Protein AF-A0A2S6R2H0-F1 (afdb_monomer)

Mean predicted aligned error: 2.82 Å

pLDDT: mean 95.33, std 5.14, range [59.16, 98.75]

Sequence (107 aa):
GHCIECHTPMEQGRFDFENKAYAGGLHLPLGPEMILITANITQDKATGIGAWTDAEIVTALTKGVRPDGGKLHPIMPYGFYANMNMADIEALVAFLRTVKPVANVVK

Solvent-accessible surface area (backbone atoms only — not comparable to full-atom values): 5985 Å² total; per-residue (Å²): 128,75,58,51,73,53,14,15,20,61,55,98,90,37,72,34,66,87,84,34,51,27,22,10,46,20,78,42,75,78,51,100,89,41,70,47,66,29,63,25,56,9,41,15,63,88,42,26,46,43,68,56,52,70,70,44,51,51,36,30,45,38,68,25,32,45,90,88,68,48,70,57,64,80,87,56,59,15,75,59,50,52,72,51,58,68,69,62,53,51,50,52,51,55,51,42,71,67,36,65,60,39,89,33,85,63,128

Structure (mmCIF, N/CA/C/O backbone):
data_AF-A0A2S6R2H0-F1
#
_entry.id   AF-A0A2S6R2H0-F1
#
loop_
_atom_site.group_PDB
_atom_site.id
_atom_site.type_symbol
_atom_site.label_atom_id
_atom_site.label_alt_id
_atom_site.label_comp_id
_atom_site.label_asym_id
_atom_site.label_entity_id
_atom_site.label_seq_id
_atom_site.pdbx_PDB_ins_code
_atom_site.Cartn_x
_atom_site.Cartn_y
_atom_site.Cartn_z
_atom_site.occupancy
_atom_site.B_iso_or_equiv
_atom_site.auth_seq_id
_atom_site.auth_comp_id
_atom_site.auth_asym_id
_atom_site.auth_atom_id
_atom_site.pdbx_PDB_model_num
ATOM 1 N N . GLY A 1 1 ? -12.063 3.656 -6.892 1.00 59.16 1 GLY A N 1
ATOM 2 C CA . GLY A 1 1 ? -10.958 4.597 -6.616 1.00 59.16 1 GLY A CA 1
ATOM 3 C C . GLY A 1 1 ? -9.716 4.174 -7.379 1.00 59.16 1 GLY A C 1
ATOM 4 O O . GLY A 1 1 ? -9.569 2.987 -7.645 1.00 59.16 1 GLY A O 1
ATOM 5 N N . HIS A 1 2 ? -8.841 5.122 -7.723 1.00 83.69 2 HIS A N 1
ATOM 6 C CA . HIS A 1 2 ? -7.664 4.974 -8.604 1.00 83.69 2 HIS A CA 1
ATOM 7 C C . HIS A 1 2 ? -6.506 4.117 -8.035 1.00 83.69 2 HIS A C 1
ATOM 9 O O . HIS A 1 2 ? -5.367 4.221 -8.477 1.00 83.69 2 HIS A O 1
ATOM 15 N N . CYS A 1 3 ? -6.771 3.229 -7.066 1.00 93.38 3 CYS A N 1
ATOM 16 C CA . CYS A 1 3 ? -5.757 2.360 -6.458 1.00 93.38 3 CYS A CA 1
ATOM 17 C C . CYS A 1 3 ? -5.055 1.483 -7.506 1.00 93.38 3 CYS A C 1
ATOM 19 O O . CYS A 1 3 ? -3.858 1.238 -7.398 1.00 93.38 3 CYS A O 1
ATOM 21 N N . ILE A 1 4 ? -5.795 1.041 -8.528 1.00 95.25 4 ILE A N 1
ATOM 22 C CA . ILE A 1 4 ? -5.288 0.157 -9.583 1.00 95.25 4 ILE A CA 1
ATOM 23 C C . ILE A 1 4 ? -4.191 0.811 -10.425 1.00 95.25 4 ILE A C 1
ATOM 25 O O . ILE A 1 4 ? -3.296 0.116 -10.884 1.00 95.25 4 ILE A O 1
ATOM 29 N N . GLU A 1 5 ? -4.225 2.130 -10.602 1.00 92.25 5 GLU A N 1
ATOM 30 C CA . GLU A 1 5 ? -3.280 2.847 -11.464 1.00 92.25 5 GLU A CA 1
ATOM 31 C C . GLU A 1 5 ? -1.894 2.926 -10.827 1.00 92.25 5 GLU A C 1
ATOM 33 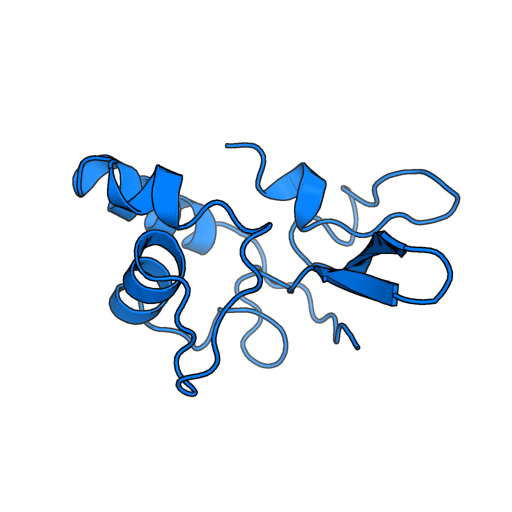O O . GLU A 1 5 ? -0.893 2.800 -11.517 1.00 92.25 5 GLU A O 1
ATOM 38 N N . CYS A 1 6 ? -1.822 3.078 -9.503 1.00 94.88 6 CYS A N 1
ATOM 39 C CA . CYS A 1 6 ? -0.545 3.074 -8.793 1.00 94.88 6 CYS A CA 1
ATOM 40 C C . CYS A 1 6 ? -0.106 1.659 -8.411 1.00 94.88 6 CYS A C 1
ATOM 42 O O . CYS A 1 6 ? 1.080 1.347 -8.436 1.00 94.88 6 CYS A O 1
ATOM 44 N N . HIS A 1 7 ? -1.041 0.788 -8.036 1.00 97.19 7 HIS A N 1
ATOM 45 C CA . HIS A 1 7 ? -0.728 -0.543 -7.522 1.00 97.19 7 HIS A CA 1
ATOM 46 C C . HIS A 1 7 ? -0.768 -1.633 -8.595 1.00 97.19 7 HIS A C 1
ATOM 48 O O . HIS A 1 7 ? -0.938 -2.791 -8.260 1.00 97.19 7 HIS A O 1
ATOM 54 N N . THR A 1 8 ? -0.595 -1.311 -9.872 1.00 97.19 8 THR A N 1
ATOM 55 C CA . THR A 1 8 ? -0.431 -2.314 -10.936 1.00 97.19 8 THR A CA 1
ATOM 56 C C . THR A 1 8 ? 0.899 -2.050 -11.631 1.00 97.19 8 THR A C 1
ATOM 58 O O . THR A 1 8 ? 1.179 -0.892 -11.951 1.00 97.19 8 THR A O 1
ATOM 61 N N . PRO A 1 9 ? 1.741 -3.070 -11.859 1.00 96.00 9 PRO A N 1
ATOM 62 C CA . PRO A 1 9 ? 3.014 -2.860 -12.522 1.00 96.00 9 PRO A CA 1
ATOM 63 C C . PRO A 1 9 ? 2.797 -2.530 -13.998 1.00 96.00 9 PRO A C 1
ATOM 65 O O . PRO A 1 9 ? 1.761 -2.849 -14.592 1.00 96.00 9 PRO A O 1
ATOM 68 N N . MET A 1 10 ? 3.810 -1.908 -14.596 1.00 94.75 10 MET A N 1
ATOM 69 C CA . MET A 1 10 ? 3.878 -1.761 -16.042 1.00 94.75 10 MET A CA 1
ATOM 70 C C . MET A 1 10 ? 4.806 -2.811 -16.640 1.00 94.75 10 MET A C 1
ATOM 72 O O . MET A 1 10 ? 5.962 -2.931 -16.238 1.00 94.75 10 MET A O 1
ATOM 76 N N . GLU A 1 11 ? 4.322 -3.503 -17.662 1.00 89.50 11 GLU A N 1
ATOM 77 C CA . GLU A 1 11 ? 5.109 -4.386 -18.510 1.00 89.50 11 GLU A CA 1
ATOM 78 C C . GLU A 1 11 ? 5.095 -3.829 -19.935 1.00 89.50 11 GLU A C 1
ATOM 80 O O . GLU A 1 11 ? 4.050 -3.465 -20.471 1.00 89.50 11 GLU A O 1
ATOM 85 N N . GLN A 1 12 ? 6.277 -3.686 -20.543 1.00 88.81 12 GLN A N 1
ATOM 86 C CA . GLN A 1 12 ? 6.425 -3.150 -21.907 1.00 88.81 12 GLN A CA 1
ATOM 87 C C . GLN A 1 12 ? 5.730 -1.784 -22.119 1.00 88.81 12 GLN A C 1
ATOM 89 O O . GLN A 1 12 ? 5.192 -1.494 -23.186 1.00 88.81 12 GLN A O 1
ATOM 94 N N . GLY A 1 13 ? 5.734 -0.933 -21.085 1.00 90.12 13 GLY A N 1
ATOM 95 C CA . GLY A 1 13 ? 5.135 0.405 -21.123 1.00 90.12 13 GLY A CA 1
ATOM 96 C C . GLY A 1 13 ? 3.608 0.438 -20.983 1.00 90.12 13 GLY A C 1
ATOM 97 O O . GLY A 1 13 ? 3.008 1.483 -21.227 1.00 90.12 13 GLY A O 1
ATOM 98 N N . ARG A 1 14 ? 2.966 -0.675 -20.606 1.00 93.44 14 ARG A N 1
ATOM 99 C CA . ARG A 1 14 ? 1.516 -0.764 -20.371 1.00 93.44 14 ARG A CA 1
ATOM 100 C C . ARG A 1 14 ? 1.226 -1.381 -19.011 1.00 93.44 14 ARG A C 1
ATOM 102 O O . ARG A 1 14 ? 1.980 -2.228 -18.552 1.00 93.44 14 ARG A O 1
ATOM 109 N N . PHE A 1 15 ? 0.127 -0.981 -18.380 1.00 95.00 15 PHE A N 1
ATOM 110 C CA . PHE A 1 15 ? -0.325 -1.614 -17.142 1.00 95.00 15 PHE A CA 1
ATOM 111 C C . PHE A 1 15 ? -0.753 -3.064 -17.383 1.00 95.00 15 PHE A C 1
ATOM 113 O O . PHE A 1 15 ? -1.554 -3.334 -18.279 1.00 95.00 15 PHE A O 1
ATOM 120 N N . ASP A 1 16 ? -0.270 -3.975 -16.543 1.00 95.56 16 ASP A N 1
ATOM 121 C CA . ASP A 1 16 ? -0.671 -5.384 -16.554 1.00 95.56 16 ASP A CA 1
ATOM 122 C C . ASP A 1 16 ? -1.929 -5.603 -15.695 1.00 95.56 16 ASP A C 1
ATOM 124 O O . ASP A 1 16 ? -1.900 -6.197 -14.614 1.00 95.56 16 ASP A O 1
ATOM 128 N N . PHE A 1 17 ? -3.058 -5.065 -16.165 1.00 94.56 17 PHE A N 1
ATOM 129 C CA . PHE A 1 17 ? -4.351 -5.222 -15.489 1.00 94.56 17 PHE A CA 1
ATOM 130 C C . PHE A 1 17 ? -4.899 -6.653 -15.557 1.00 94.56 17 PHE A C 1
ATOM 132 O O . PHE A 1 17 ? -5.783 -7.003 -14.778 1.00 94.56 17 PHE A O 1
ATOM 139 N N . GLU A 1 18 ? -4.408 -7.476 -16.482 1.00 93.25 18 GLU A N 1
ATOM 140 C CA . GLU A 1 18 ? -4.906 -8.838 -16.673 1.00 93.25 18 GLU A CA 1
ATOM 141 C C . GLU A 1 18 ? -4.307 -9.803 -15.650 1.00 93.25 18 GLU A C 1
ATOM 143 O O . GLU A 1 18 ? -5.040 -10.598 -15.061 1.00 93.25 18 GLU A O 1
ATOM 148 N N . ASN A 1 19 ? -2.997 -9.709 -15.394 1.00 95.00 19 ASN A N 1
ATOM 149 C CA . ASN A 1 19 ? -2.294 -10.688 -14.564 1.00 95.00 19 ASN A CA 1
ATOM 150 C C . ASN A 1 19 ? -1.875 -10.131 -13.200 1.00 95.00 19 ASN A C 1
ATOM 152 O O . ASN A 1 19 ? -1.754 -10.894 -12.240 1.00 95.00 19 ASN A O 1
ATOM 156 N N . LYS A 1 20 ? -1.653 -8.814 -13.093 1.00 96.38 20 LYS A N 1
ATOM 157 C CA . LYS A 1 20 ? -1.060 -8.181 -11.903 1.00 96.38 20 LYS A CA 1
ATOM 158 C C . LYS A 1 2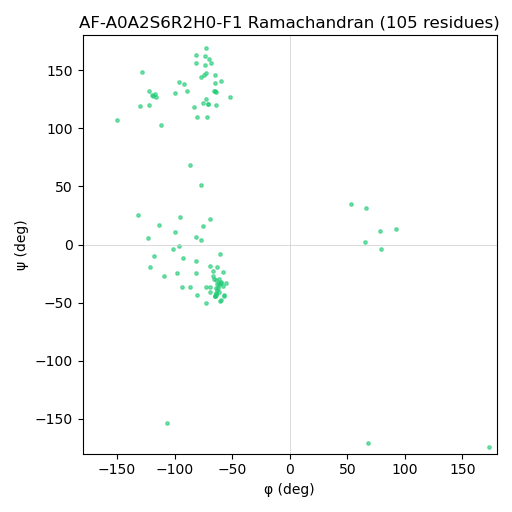0 ? -1.828 -6.956 -11.405 1.00 96.38 20 LYS A C 1
ATOM 160 O O . LYS A 1 20 ? -1.256 -6.107 -10.717 1.00 96.38 20 LYS A O 1
ATOM 165 N N . ALA A 1 21 ? -3.129 -6.872 -11.688 1.00 96.81 21 ALA A N 1
ATOM 166 C CA . ALA A 1 21 ? -3.981 -5.828 -11.124 1.00 96.81 21 ALA A CA 1
ATOM 167 C C . ALA A 1 21 ? -3.838 -5.769 -9.594 1.00 96.81 21 ALA A C 1
ATOM 169 O O . ALA A 1 21 ? -4.009 -6.779 -8.911 1.00 96.81 21 ALA A O 1
ATOM 170 N N . TYR A 1 22 ? -3.544 -4.576 -9.065 1.00 98.06 22 TYR A N 1
ATOM 171 C CA . TYR A 1 22 ? -3.344 -4.309 -7.630 1.00 98.06 22 TYR A CA 1
ATOM 172 C C . TYR A 1 22 ? -2.120 -4.995 -6.984 1.00 98.06 22 TYR A C 1
ATOM 174 O O . TYR A 1 22 ? -1.883 -4.829 -5.783 1.00 98.06 22 TYR A O 1
ATOM 182 N N . ALA A 1 23 ? -1.311 -5.724 -7.758 1.00 97.94 23 ALA A N 1
ATOM 183 C CA . ALA A 1 23 ? -0.176 -6.497 -7.262 1.00 97.94 23 ALA A CA 1
ATOM 184 C C . ALA A 1 23 ? 1.103 -5.672 -7.020 1.00 97.94 23 ALA A C 1
ATOM 186 O O . ALA A 1 23 ? 2.139 -6.240 -6.683 1.00 97.94 23 ALA A O 1
ATOM 187 N N . GLY A 1 24 ? 1.054 -4.347 -7.152 1.00 97.00 24 GLY A N 1
ATOM 188 C CA . GLY A 1 24 ? 2.194 -3.449 -6.965 1.00 97.00 24 GLY A CA 1
ATOM 189 C C . GLY A 1 24 ? 3.271 -3.596 -8.037 1.00 97.00 24 GLY A C 1
ATOM 190 O O . GLY A 1 24 ? 3.095 -4.288 -9.034 1.00 97.00 24 GLY A O 1
ATOM 191 N N . GLY A 1 25 ? 4.414 -2.952 -7.824 1.00 95.88 25 GLY A N 1
ATOM 192 C CA . GLY A 1 25 ? 5.565 -3.039 -8.725 1.00 95.88 25 GLY A CA 1
ATOM 193 C C . GLY A 1 25 ? 5.597 -1.951 -9.795 1.00 95.88 25 GLY A C 1
ATOM 194 O O . GLY A 1 25 ? 6.366 -2.052 -10.746 1.00 95.88 25 GLY A O 1
ATOM 195 N N . LEU A 1 26 ? 4.785 -0.899 -9.658 1.00 95.81 26 LEU A N 1
ATOM 196 C CA . LEU A 1 26 ? 4.946 0.289 -10.486 1.00 95.81 26 LEU A CA 1
ATOM 197 C C . LEU A 1 26 ? 6.188 1.053 -10.026 1.00 95.81 26 LEU A C 1
ATOM 199 O O . LEU A 1 26 ? 6.298 1.411 -8.853 1.00 95.81 26 LEU A O 1
ATOM 203 N N . HIS A 1 27 ? 7.101 1.322 -10.956 1.00 94.25 27 HIS A N 1
ATOM 204 C CA . HIS A 1 27 ? 8.264 2.170 -10.723 1.00 94.25 27 HIS A CA 1
ATOM 205 C C . HIS A 1 27 ? 7.877 3.640 -10.896 1.00 94.25 27 HIS A C 1
ATOM 207 O O . HIS A 1 27 ? 7.476 4.064 -11.978 1.00 94.25 27 HIS A O 1
ATOM 213 N N . LEU A 1 28 ? 8.021 4.419 -9.829 1.00 92.00 28 LEU A N 1
ATOM 214 C CA . LEU A 1 28 ? 7.760 5.852 -9.782 1.00 92.00 28 LEU A CA 1
ATOM 215 C C . LEU A 1 28 ? 9.095 6.589 -9.605 1.00 92.00 28 LEU A C 1
ATOM 217 O O . LEU A 1 28 ? 9.636 6.604 -8.495 1.00 92.00 28 LEU A O 1
ATOM 221 N N . PRO A 1 29 ? 9.654 7.189 -10.670 1.00 91.50 29 PRO A N 1
ATOM 222 C CA . PRO A 1 29 ? 10.853 8.008 -10.559 1.00 91.50 29 PRO A CA 1
ATOM 223 C C . PRO A 1 29 ? 10.556 9.241 -9.700 1.00 91.50 29 PRO A C 1
ATOM 225 O O . PRO A 1 29 ? 9.688 10.044 -10.038 1.00 91.50 29 PRO A O 1
ATOM 228 N N . LEU A 1 30 ? 11.276 9.394 -8.591 1.00 88.50 30 LEU A N 1
ATOM 229 C CA . LEU A 1 30 ? 11.206 10.575 -7.720 1.00 88.50 30 LEU A CA 1
ATOM 230 C C . LEU A 1 30 ? 12.390 11.529 -7.943 1.00 88.50 30 LEU A C 1
ATOM 232 O O . LEU A 1 30 ? 12.446 12.607 -7.357 1.00 88.50 30 LEU A O 1
ATOM 236 N N . GLY A 1 31 ? 13.335 11.137 -8.797 1.00 89.06 31 GLY A N 1
ATOM 237 C CA . GLY A 1 31 ? 14.506 11.911 -9.180 1.00 89.06 31 GLY A CA 1
ATOM 238 C C . GLY A 1 31 ? 15.463 11.077 -10.038 1.00 89.06 31 GLY A C 1
ATOM 239 O O . GLY A 1 31 ? 15.137 9.939 -10.378 1.00 89.06 31 GLY A O 1
ATOM 240 N N . PRO A 1 32 ? 16.651 11.611 -10.371 1.00 87.44 32 PRO A N 1
ATOM 241 C CA . PRO A 1 32 ? 17.615 10.937 -11.246 1.00 87.44 32 PRO A CA 1
ATOM 242 C C . PRO A 1 32 ? 18.097 9.572 -10.731 1.00 87.44 32 PRO A C 1
ATOM 244 O O . PRO A 1 32 ? 18.355 8.676 -11.527 1.00 87.44 32 PRO A O 1
ATOM 247 N N . GLU A 1 33 ? 18.192 9.408 -9.408 1.00 90.88 33 GLU A N 1
ATOM 248 C CA . GLU A 1 33 ? 18.748 8.207 -8.759 1.00 90.88 33 GLU A CA 1
ATOM 249 C C . GLU A 1 33 ? 17.768 7.543 -7.777 1.00 90.88 33 GLU A C 1
ATOM 251 O O . GLU A 1 33 ? 18.125 6.600 -7.076 1.00 90.88 33 GLU A O 1
ATOM 256 N N . MET A 1 34 ? 16.524 8.029 -7.702 1.00 89.69 34 MET A N 1
ATOM 257 C CA . MET A 1 34 ? 15.531 7.540 -6.746 1.00 89.69 34 MET A CA 1
ATOM 258 C C . MET A 1 34 ? 14.292 7.032 -7.470 1.00 89.69 34 MET A C 1
ATOM 260 O O . MET A 1 34 ? 13.598 7.787 -8.152 1.00 89.69 34 MET A O 1
ATOM 264 N N . ILE A 1 35 ? 13.989 5.755 -7.261 1.00 92.12 35 ILE A N 1
ATOM 265 C CA . ILE A 1 35 ? 12.769 5.109 -7.734 1.00 92.12 35 ILE A CA 1
ATOM 266 C C . ILE A 1 35 ? 12.024 4.597 -6.511 1.00 92.12 35 ILE A C 1
ATOM 268 O O . ILE A 1 35 ? 12.588 3.896 -5.675 1.00 92.12 35 ILE A O 1
ATOM 272 N N . LEU A 1 36 ? 10.748 4.949 -6.418 1.00 93.38 36 LEU A N 1
ATOM 273 C CA . LEU A 1 36 ? 9.830 4.332 -5.480 1.00 93.38 36 LEU A CA 1
ATOM 274 C C . LEU A 1 36 ? 9.062 3.220 -6.188 1.00 93.38 36 LEU A C 1
ATOM 276 O O . LEU A 1 36 ? 8.637 3.387 -7.327 1.00 93.38 36 LEU A O 1
ATOM 280 N N . ILE A 1 37 ? 8.849 2.107 -5.496 1.00 95.31 37 ILE A N 1
ATOM 281 C CA . ILE A 1 37 ? 8.147 0.948 -6.042 1.00 95.31 37 ILE A CA 1
ATOM 282 C C . ILE A 1 37 ? 6.869 0.734 -5.239 1.00 95.31 37 ILE A C 1
ATOM 284 O O . ILE A 1 37 ? 6.890 0.712 -4.006 1.00 95.31 37 ILE A O 1
ATOM 288 N N . THR A 1 38 ? 5.731 0.649 -5.928 1.00 96.06 38 THR A N 1
ATOM 289 C CA . THR A 1 38 ? 4.425 0.559 -5.262 1.00 96.06 38 THR A CA 1
ATOM 290 C C . THR A 1 38 ? 4.181 -0.824 -4.663 1.00 96.06 38 THR A C 1
ATOM 292 O O . THR A 1 38 ? 4.607 -1.844 -5.202 1.00 96.06 38 THR A O 1
ATOM 295 N N . ALA A 1 39 ? 3.487 -0.863 -3.524 1.00 96.75 39 ALA A N 1
ATOM 296 C CA . ALA A 1 39 ? 3.234 -2.092 -2.774 1.00 96.75 39 ALA A CA 1
ATOM 297 C C . ALA A 1 39 ? 2.186 -2.995 -3.443 1.00 96.75 39 ALA A C 1
ATOM 299 O O . ALA A 1 39 ? 1.285 -2.507 -4.124 1.00 96.75 39 ALA A O 1
ATOM 300 N N . ASN A 1 40 ? 2.246 -4.297 -3.181 1.00 98.25 40 ASN A N 1
ATOM 301 C CA . ASN A 1 40 ? 1.159 -5.220 -3.491 1.00 98.25 40 ASN A CA 1
ATOM 302 C C . ASN A 1 40 ? 0.026 -5.041 -2.465 1.00 98.25 40 ASN A C 1
ATOM 304 O O . ASN A 1 40 ? 0.252 -5.178 -1.264 1.00 98.25 40 ASN A O 1
ATOM 308 N N . ILE A 1 41 ? -1.183 -4.712 -2.928 1.00 98.19 41 ILE A N 1
ATOM 309 C CA . ILE A 1 41 ? -2.369 -4.505 -2.073 1.00 98.19 41 ILE A CA 1
ATOM 310 C C . ILE A 1 41 ? -3.451 -5.564 -2.308 1.00 98.19 41 ILE A C 1
ATOM 312 O O . ILE A 1 41 ? -4.604 -5.386 -1.915 1.00 98.19 41 ILE A O 1
ATOM 316 N N . THR A 1 42 ? -3.090 -6.676 -2.948 1.00 98.56 42 THR A N 1
ATOM 317 C CA . THR A 1 42 ? -3.978 -7.833 -3.090 1.00 98.56 42 THR A CA 1
ATOM 318 C C . THR A 1 42 ? -4.137 -8.588 -1.770 1.00 98.56 42 THR A C 1
ATOM 320 O O . THR A 1 42 ? -3.375 -8.394 -0.819 1.00 98.56 42 THR A O 1
ATOM 323 N N . GLN A 1 43 ? -5.097 -9.516 -1.721 1.00 98.44 43 GLN A N 1
ATOM 324 C CA . GLN A 1 43 ? -5.286 -10.417 -0.579 1.00 98.44 43 GLN A CA 1
ATOM 325 C C . GLN A 1 43 ? -4.239 -11.547 -0.497 1.00 98.44 43 GLN A C 1
ATOM 327 O O . GLN A 1 43 ? -4.442 -12.524 0.227 1.00 98.44 43 GLN A O 1
ATOM 332 N N . ASP A 1 44 ? -3.115 -11.450 -1.216 1.00 98.56 44 ASP A N 1
ATOM 333 C CA . ASP A 1 44 ? -2.007 -12.379 -1.013 1.00 98.56 44 ASP A CA 1
ATOM 334 C C . ASP A 1 44 ? -1.429 -12.210 0.401 1.00 98.56 44 ASP A C 1
ATOM 336 O O . ASP A 1 44 ? -1.183 -11.094 0.862 1.00 98.56 44 ASP A O 1
ATOM 340 N N . LYS A 1 45 ? -1.242 -13.321 1.121 1.00 97.88 45 LYS A N 1
ATOM 341 C CA . LYS A 1 45 ? -0.843 -13.298 2.540 1.00 97.88 45 LYS A CA 1
ATOM 342 C C . LYS A 1 45 ? 0.656 -13.103 2.748 1.00 97.88 45 LYS A C 1
ATOM 344 O O . LYS A 1 45 ? 1.053 -12.682 3.829 1.00 97.88 45 LYS A O 1
ATOM 349 N N . ALA A 1 46 ? 1.471 -13.466 1.760 1.00 97.12 46 ALA A N 1
ATOM 350 C CA . ALA A 1 46 ? 2.926 -13.438 1.880 1.00 97.12 46 ALA A CA 1
ATOM 351 C C . ALA A 1 46 ? 3.520 -12.126 1.357 1.00 97.12 46 ALA A C 1
ATOM 353 O O . ALA A 1 46 ? 4.501 -11.628 1.899 1.00 97.12 46 ALA A O 1
ATOM 354 N N . THR A 1 47 ? 2.931 -11.588 0.294 1.00 97.38 47 THR A N 1
ATOM 355 C CA . THR A 1 47 ? 3.465 -10.454 -0.463 1.00 97.38 47 THR A CA 1
ATOM 356 C C . THR A 1 47 ? 2.518 -9.260 -0.507 1.00 97.38 47 THR A C 1
ATOM 358 O O . THR A 1 47 ? 2.987 -8.155 -0.759 1.00 97.38 47 THR A O 1
ATOM 361 N N . GLY A 1 48 ? 1.224 -9.463 -0.237 1.00 97.81 48 GLY A N 1
ATOM 362 C CA . GLY A 1 48 ? 0.197 -8.422 -0.194 1.00 97.81 48 GLY A CA 1
ATOM 363 C C . GLY A 1 48 ? -0.274 -8.076 1.223 1.00 97.81 48 GLY A C 1
ATOM 364 O O . GLY A 1 48 ? 0.436 -8.262 2.212 1.00 97.81 48 GLY A O 1
ATOM 365 N N . ILE A 1 49 ? -1.512 -7.586 1.322 1.00 98.31 49 ILE A N 1
ATOM 366 C CA . ILE A 1 49 ? -2.152 -7.178 2.587 1.00 98.31 49 ILE A CA 1
ATOM 367 C C . ILE A 1 49 ? -3.101 -8.250 3.144 1.00 98.31 49 ILE A C 1
ATOM 369 O O . ILE A 1 49 ? -3.850 -7.992 4.085 1.00 98.31 49 ILE A O 1
ATOM 373 N N . GLY A 1 50 ? -3.091 -9.468 2.592 1.00 98.00 50 GLY A N 1
ATOM 374 C CA . GLY A 1 50 ? -4.023 -10.536 2.974 1.00 98.00 50 GLY A CA 1
ATOM 375 C C . GLY A 1 50 ? -3.899 -11.011 4.425 1.00 98.00 50 GLY A C 1
ATOM 376 O O . GLY A 1 50 ? -4.827 -11.621 4.952 1.00 98.00 50 GLY A O 1
ATOM 377 N N . ALA A 1 51 ? -2.764 -10.741 5.074 1.00 98.00 51 ALA A N 1
ATOM 378 C CA . ALA A 1 51 ? -2.540 -11.029 6.491 1.00 98.00 51 ALA A CA 1
ATOM 379 C C . ALA A 1 51 ? -2.884 -9.849 7.419 1.00 98.00 51 ALA A C 1
ATOM 381 O O . ALA A 1 51 ? -2.935 -10.037 8.631 1.00 98.00 51 ALA A O 1
ATOM 382 N N . TRP A 1 52 ? -3.103 -8.649 6.871 1.00 98.38 52 TRP A N 1
ATOM 383 C CA . TRP A 1 52 ? -3.422 -7.465 7.665 1.00 98.38 52 TRP A CA 1
ATOM 384 C C . TRP A 1 52 ? -4.882 -7.531 8.098 1.00 98.38 52 TRP A C 1
ATOM 386 O O . TRP A 1 52 ? -5.747 -7.982 7.345 1.00 98.38 52 TRP A O 1
ATOM 396 N N . THR A 1 53 ? -5.168 -7.056 9.300 1.00 98.69 53 THR A N 1
ATOM 397 C CA . THR A 1 53 ? -6.517 -6.818 9.814 1.00 98.69 53 THR A CA 1
ATOM 398 C C . THR A 1 53 ? -7.142 -5.584 9.161 1.00 98.69 53 THR A C 1
ATOM 400 O O . THR A 1 53 ? -6.452 -4.731 8.600 1.00 98.69 53 THR A O 1
ATOM 403 N N . ASP A 1 54 ? -8.465 -5.453 9.251 1.00 98.62 54 ASP A N 1
ATOM 404 C CA . ASP A 1 54 ? -9.157 -4.268 8.730 1.00 98.62 54 ASP A CA 1
ATOM 405 C C . ASP A 1 54 ? -8.680 -2.992 9.437 1.00 98.62 54 ASP A C 1
ATOM 407 O O . ASP A 1 54 ? -8.392 -1.998 8.778 1.00 98.62 54 ASP A O 1
ATOM 411 N N . ALA A 1 55 ? -8.485 -3.038 10.759 1.00 98.62 55 ALA A N 1
ATOM 412 C CA . ALA A 1 55 ? -7.973 -1.909 11.538 1.00 98.62 55 ALA A CA 1
ATOM 413 C C . ALA A 1 55 ? -6.555 -1.480 11.113 1.00 98.62 55 ALA A C 1
ATOM 415 O O . ALA A 1 55 ? -6.230 -0.288 11.113 1.00 98.62 55 ALA A O 1
ATOM 416 N N . GLU A 1 56 ? -5.710 -2.435 10.723 1.00 98.75 56 GLU A N 1
ATOM 417 C CA . GLU A 1 56 ? -4.382 -2.154 10.177 1.00 98.75 56 GLU A CA 1
ATOM 418 C C . GLU A 1 56 ? -4.459 -1.509 8.792 1.00 98.75 56 GLU A C 1
ATOM 420 O O . GLU A 1 56 ? -3.739 -0.546 8.534 1.00 98.75 56 GLU A O 1
ATOM 425 N N . ILE A 1 57 ? -5.369 -1.961 7.923 1.00 98.44 57 ILE A N 1
ATOM 426 C CA . ILE A 1 57 ? -5.597 -1.321 6.619 1.00 98.44 57 ILE A CA 1
ATOM 427 C C . ILE A 1 57 ? -6.145 0.101 6.812 1.00 98.44 57 ILE A C 1
ATOM 429 O O . ILE A 1 57 ? -5.639 1.032 6.188 1.00 98.44 57 ILE A O 1
ATOM 433 N N . VAL A 1 58 ? -7.105 0.308 7.720 1.00 98.50 58 VAL A N 1
ATOM 434 C CA . VAL A 1 58 ? -7.603 1.648 8.091 1.00 98.50 58 VAL A CA 1
ATOM 435 C C . VAL A 1 58 ? -6.457 2.534 8.579 1.00 98.50 58 VAL A C 1
ATOM 437 O O . VAL A 1 58 ? -6.344 3.691 8.171 1.00 98.50 58 VAL A O 1
ATOM 440 N N . THR A 1 59 ? -5.578 2.000 9.427 1.00 98.56 59 THR A N 1
ATOM 441 C CA . THR A 1 59 ? -4.415 2.729 9.950 1.00 98.56 59 THR A CA 1
ATOM 442 C C . THR A 1 59 ? -3.429 3.092 8.841 1.00 98.56 59 THR A C 1
ATOM 444 O O . THR A 1 59 ? -2.955 4.227 8.789 1.00 98.56 59 THR A O 1
ATOM 447 N N . ALA A 1 60 ? -3.167 2.184 7.905 1.00 98.19 60 ALA A N 1
ATOM 448 C CA . ALA A 1 60 ? -2.326 2.463 6.750 1.00 98.19 60 ALA A CA 1
ATOM 449 C C . ALA A 1 60 ? -2.943 3.534 5.840 1.00 98.19 60 ALA A C 1
ATOM 451 O O . ALA A 1 60 ? -2.243 4.461 5.430 1.00 9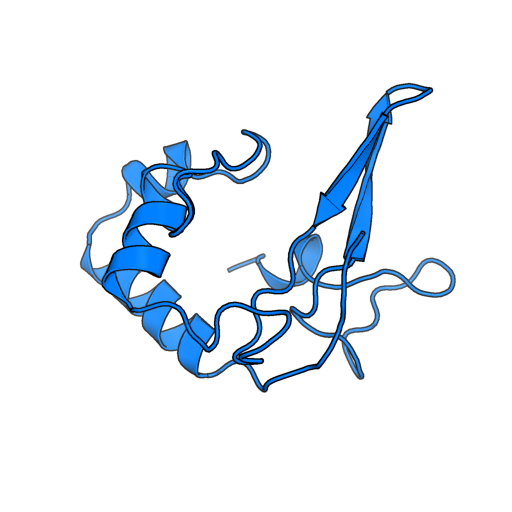8.19 60 ALA A O 1
ATOM 452 N N . LEU A 1 61 ? -4.253 3.456 5.584 1.00 97.31 61 LEU A N 1
ATOM 453 C CA . LEU A 1 61 ? -4.977 4.418 4.756 1.00 97.31 61 LEU A CA 1
ATOM 454 C C . LEU A 1 61 ? -5.007 5.814 5.380 1.00 97.31 61 LEU A C 1
ATOM 456 O O . LEU A 1 61 ? -4.765 6.784 4.681 1.00 97.31 61 LEU A O 1
ATOM 460 N N . THR A 1 62 ? -5.271 5.928 6.681 1.00 97.81 62 THR A N 1
ATOM 461 C CA . THR A 1 62 ? -5.538 7.226 7.334 1.00 97.81 62 THR A CA 1
ATOM 462 C C . THR A 1 62 ? -4.326 7.831 8.036 1.00 97.81 62 THR A C 1
ATOM 464 O O . THR A 1 62 ? -4.256 9.043 8.218 1.00 97.81 62 THR A O 1
ATOM 467 N N . LYS A 1 63 ? -3.352 7.014 8.445 1.00 98.06 63 LYS A N 1
ATOM 468 C CA . LYS A 1 63 ? -2.163 7.472 9.186 1.00 98.06 63 LYS A CA 1
ATOM 469 C C . LYS A 1 63 ? -0.860 7.220 8.440 1.00 98.06 63 LYS A C 1
ATOM 471 O O . LYS A 1 63 ? 0.180 7.703 8.878 1.00 98.06 63 LYS A O 1
ATOM 476 N N . GLY A 1 64 ? -0.896 6.463 7.342 1.00 97.88 64 GLY A N 1
ATOM 477 C CA . GLY A 1 64 ? 0.310 6.102 6.608 1.00 97.88 64 GLY A CA 1
ATOM 478 C C . GLY A 1 64 ? 1.238 5.191 7.411 1.00 97.88 64 GLY A C 1
ATOM 479 O O . GLY A 1 64 ? 2.452 5.291 7.259 1.00 97.88 64 GLY A O 1
ATOM 480 N N . VAL A 1 65 ? 0.702 4.338 8.291 1.00 98.31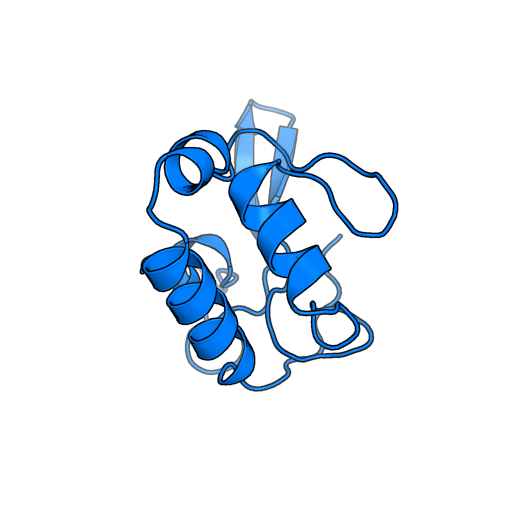 65 VAL A N 1
ATOM 481 C CA . VAL A 1 65 ? 1.494 3.432 9.141 1.00 98.31 65 VAL A CA 1
ATOM 482 C C . VAL A 1 65 ? 1.135 1.980 8.840 1.00 98.31 65 VAL A C 1
ATOM 484 O O . VAL A 1 65 ? -0.036 1.610 8.843 1.00 98.31 65 VAL A O 1
ATOM 487 N N . ARG A 1 66 ? 2.153 1.166 8.568 1.00 96.56 66 ARG A N 1
ATOM 488 C CA . ARG A 1 66 ? 2.054 -0.279 8.328 1.00 96.56 66 ARG A CA 1
ATOM 489 C C . ARG A 1 66 ? 1.974 -1.060 9.653 1.00 96.56 66 ARG A C 1
ATOM 491 O O . ARG A 1 66 ? 2.394 -0.525 10.681 1.00 96.56 66 ARG A O 1
ATOM 498 N N . PRO A 1 67 ? 1.539 -2.336 9.646 1.00 97.19 67 PRO A N 1
ATOM 499 C CA . PRO A 1 67 ? 1.526 -3.189 10.843 1.00 97.19 67 PRO A CA 1
ATOM 500 C C . PRO A 1 67 ? 2.880 -3.322 11.543 1.00 97.19 67 PRO A C 1
ATOM 502 O O . PRO A 1 67 ? 2.949 -3.411 12.763 1.00 97.19 67 PRO A O 1
A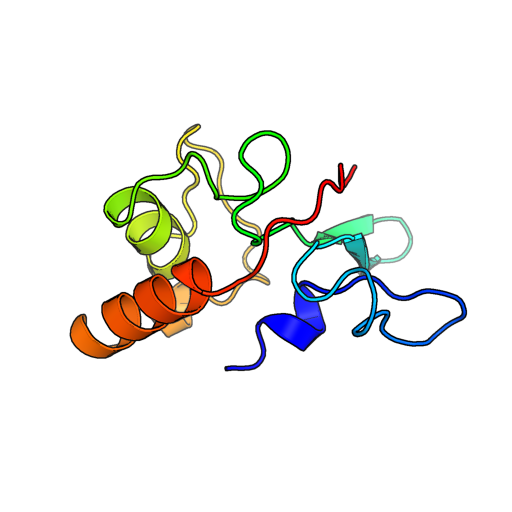TOM 505 N N . ASP A 1 68 ? 3.972 -3.289 10.774 1.00 95.56 68 ASP A N 1
ATOM 506 C CA . ASP A 1 68 ? 5.343 -3.347 11.293 1.00 95.56 68 ASP A CA 1
ATOM 507 C C . ASP A 1 68 ? 5.831 -2.014 11.897 1.00 95.56 68 ASP A C 1
ATOM 509 O O . ASP A 1 68 ? 6.993 -1.889 12.275 1.00 95.56 68 ASP A O 1
ATOM 513 N N . GLY A 1 69 ? 4.965 -0.995 11.961 1.00 96.19 69 GLY A N 1
ATOM 514 C CA . GLY A 1 69 ? 5.291 0.356 12.417 1.00 96.19 69 GLY A CA 1
ATOM 515 C C . GLY A 1 69 ? 5.999 1.220 11.368 1.00 96.19 69 GLY A C 1
ATOM 516 O O . GLY A 1 69 ? 6.237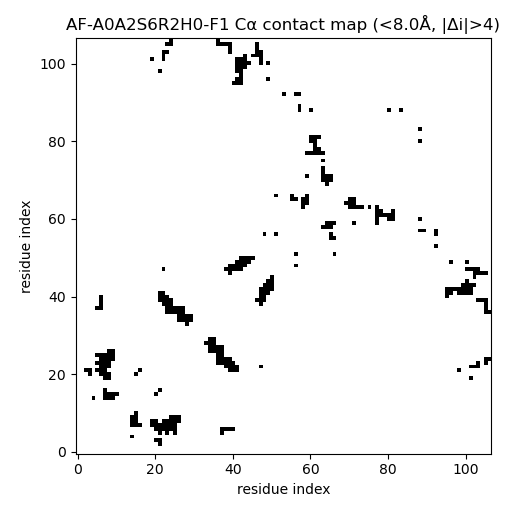 2.407 11.606 1.00 96.19 69 GLY A O 1
ATOM 517 N N . GLY A 1 70 ? 6.317 0.664 10.195 1.00 96.25 70 GLY A N 1
ATOM 518 C CA . GLY A 1 70 ? 6.915 1.400 9.089 1.00 96.25 70 GLY A CA 1
ATOM 519 C C . GLY A 1 70 ? 5.970 2.463 8.530 1.00 96.25 70 GLY A C 1
ATOM 520 O O . GLY A 1 70 ? 4.753 2.282 8.485 1.00 96.25 70 GLY A O 1
ATOM 521 N N . LYS A 1 71 ? 6.532 3.584 8.076 1.00 96.88 71 LYS A N 1
ATOM 522 C CA . LYS A 1 71 ? 5.760 4.678 7.474 1.00 96.88 71 LYS A CA 1
ATOM 523 C C . LYS A 1 71 ? 5.659 4.507 5.962 1.00 96.88 71 LYS A C 1
ATOM 525 O O . LYS A 1 71 ? 6.641 4.170 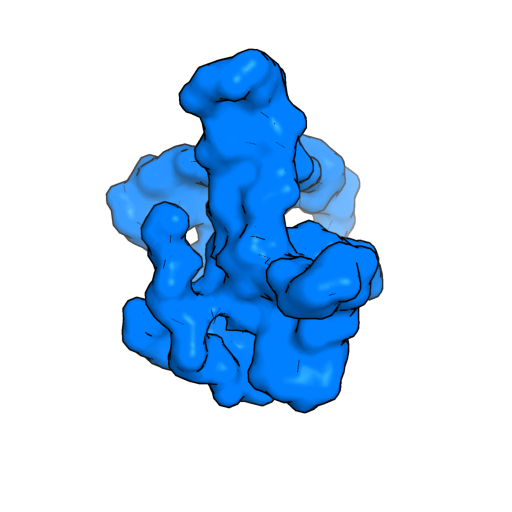5.304 1.00 96.88 71 LYS A O 1
ATOM 530 N N . LEU A 1 72 ? 4.478 4.770 5.414 1.00 96.38 72 LEU A N 1
ATOM 531 C CA . LEU A 1 72 ? 4.260 4.876 3.977 1.00 96.38 72 LEU A CA 1
ATOM 532 C C . LEU A 1 72 ? 4.870 6.177 3.451 1.00 96.38 72 LEU A C 1
ATOM 534 O O . LEU A 1 72 ? 4.880 7.201 4.135 1.00 96.38 72 LEU A O 1
ATOM 538 N N . HIS A 1 73 ? 5.355 6.141 2.212 1.00 95.00 73 HIS A N 1
ATOM 539 C CA . HIS A 1 73 ? 5.829 7.347 1.545 1.00 95.00 73 HIS A CA 1
ATOM 540 C C . HIS A 1 73 ? 4.652 8.326 1.322 1.00 95.00 73 HIS A C 1
ATOM 542 O O . HIS A 1 73 ? 3.590 7.867 0.893 1.00 95.00 73 HIS A O 1
ATOM 548 N N . PRO A 1 74 ? 4.817 9.653 1.524 1.00 93.62 74 PRO A N 1
ATOM 549 C CA . PRO A 1 74 ? 3.740 10.653 1.388 1.00 93.62 74 PRO A CA 1
ATOM 550 C C . PRO A 1 74 ? 3.091 10.771 0.004 1.00 93.62 74 PRO A C 1
ATOM 552 O O . PRO A 1 74 ? 2.096 11.471 -0.151 1.00 93.62 74 PRO A O 1
ATOM 555 N N . ILE A 1 75 ? 3.645 10.097 -1.007 1.00 93.38 75 ILE A N 1
ATOM 556 C CA . ILE A 1 75 ? 2.992 9.960 -2.316 1.00 93.38 75 ILE A CA 1
ATOM 557 C C . ILE A 1 75 ? 1.714 9.120 -2.227 1.00 93.38 75 ILE A C 1
ATOM 559 O O . ILE A 1 75 ? 0.801 9.302 -3.026 1.00 93.38 75 ILE A O 1
ATOM 563 N N . MET A 1 76 ? 1.637 8.206 -1.252 1.00 95.56 76 MET A N 1
ATOM 564 C CA . MET A 1 76 ? 0.373 7.600 -0.871 1.00 95.56 76 MET A CA 1
ATOM 565 C C . MET A 1 76 ? -0.440 8.694 -0.161 1.00 95.56 76 MET A C 1
ATOM 567 O O . MET A 1 76 ? 0.027 9.213 0.856 1.00 95.56 76 MET A O 1
ATOM 571 N N . PRO A 1 77 ? -1.640 9.054 -0.648 1.00 94.94 77 PRO A N 1
ATOM 572 C CA . PRO A 1 77 ? -2.399 10.195 -0.143 1.00 94.94 77 PRO A CA 1
ATOM 573 C C . PRO A 1 77 ? -3.113 9.910 1.195 1.00 94.94 77 PRO A C 1
ATOM 575 O O . PRO A 1 77 ? -4.302 10.184 1.344 1.00 94.94 77 PRO A O 1
ATOM 578 N N . TYR A 1 78 ? -2.404 9.402 2.209 1.00 95.75 78 TYR A N 1
ATOM 579 C CA . TYR A 1 78 ? -3.001 9.101 3.517 1.00 95.75 78 TYR A CA 1
ATOM 580 C C . TYR A 1 78 ? -3.576 10.340 4.213 1.00 95.75 78 TYR A C 1
ATOM 582 O O . TYR A 1 78 ? -4.575 10.240 4.915 1.00 95.75 78 TYR A O 1
ATOM 590 N N . GLY A 1 79 ? -3.011 11.529 3.967 1.00 96.06 79 GLY A N 1
ATOM 591 C CA . GLY A 1 79 ? -3.572 12.792 4.456 1.00 96.06 79 GLY A CA 1
ATOM 592 C C . GLY A 1 79 ? -4.928 13.137 3.829 1.00 96.06 79 GLY A C 1
ATOM 593 O O . GLY A 1 79 ? -5.759 13.755 4.484 1.00 96.06 79 GLY A O 1
ATOM 594 N N . PHE A 1 80 ? -5.189 12.708 2.590 1.00 95.56 80 PHE A N 1
ATOM 595 C CA . PHE A 1 80 ? -6.506 12.854 1.967 1.00 95.56 80 PHE A CA 1
ATOM 596 C C . PHE A 1 80 ? -7.507 11.882 2.597 1.00 95.56 80 PHE A C 1
ATOM 598 O O . PHE A 1 80 ? -8.563 12.304 3.058 1.00 95.56 80 PHE A O 1
ATOM 605 N N . TYR A 1 81 ? -7.142 10.601 2.698 1.00 96.56 81 TYR A N 1
ATOM 606 C CA . TYR A 1 81 ? -7.995 9.582 3.316 1.00 96.56 81 TYR A CA 1
ATOM 607 C C . TYR A 1 81 ? -8.297 9.880 4.792 1.00 96.56 81 TYR A C 1
ATOM 609 O O . TYR A 1 81 ? -9.403 9.621 5.249 1.00 96.56 81 TYR A O 1
ATOM 617 N N . ALA A 1 82 ? -7.368 10.497 5.529 1.00 97.00 82 ALA A N 1
ATOM 618 C CA . ALA A 1 82 ? -7.592 10.9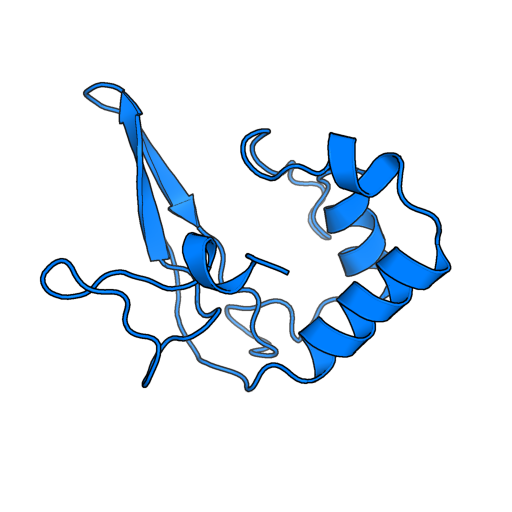41 6.907 1.00 97.00 82 ALA A CA 1
ATOM 619 C C . ALA A 1 82 ? -8.762 11.932 7.065 1.00 97.00 82 ALA A C 1
ATOM 621 O O . ALA A 1 82 ? -9.307 12.053 8.158 1.00 97.00 82 ALA A O 1
ATOM 622 N N . ASN A 1 83 ? -9.130 12.644 5.994 1.00 97.19 83 ASN A N 1
ATOM 623 C CA . ASN A 1 83 ? -10.228 13.612 5.980 1.00 97.19 83 ASN A CA 1
ATOM 624 C C . ASN A 1 83 ? -11.552 13.025 5.456 1.00 97.19 83 ASN A C 1
ATOM 626 O O . ASN A 1 83 ? -12.553 13.738 5.400 1.00 97.19 83 ASN A O 1
ATOM 630 N N . MET A 1 84 ? -11.577 11.751 5.054 1.00 96.81 84 MET A N 1
ATOM 631 C CA . MET A 1 84 ? -12.808 11.071 4.647 1.00 96.81 84 MET A CA 1
ATOM 632 C C . MET A 1 84 ? -13.589 10.585 5.871 1.00 96.81 84 MET A C 1
ATOM 634 O O . MET A 1 84 ? -13.029 10.362 6.945 1.00 96.81 84 MET A O 1
ATOM 638 N N . ASN A 1 85 ? -14.904 10.410 5.716 1.00 97.62 85 ASN A N 1
ATOM 639 C CA . ASN A 1 85 ? -15.704 9.799 6.773 1.00 97.62 85 ASN A CA 1
ATOM 640 C C . ASN A 1 85 ? -15.341 8.307 6.923 1.00 97.62 85 ASN A C 1
ATOM 642 O O . ASN A 1 85 ? -14.849 7.670 5.990 1.00 97.62 85 ASN A O 1
ATOM 646 N N . MET A 1 86 ? -15.596 7.743 8.107 1.00 97.25 86 MET A N 1
ATOM 647 C CA . MET A 1 86 ? -15.217 6.356 8.393 1.00 97.25 86 MET A CA 1
ATOM 648 C C . MET A 1 86 ? -15.945 5.346 7.495 1.00 97.25 86 MET A C 1
ATOM 650 O O . MET A 1 86 ? -15.338 4.360 7.097 1.00 97.25 86 MET A O 1
ATOM 654 N N . ALA A 1 87 ? -17.200 5.608 7.117 1.00 98.06 87 ALA A N 1
ATOM 655 C CA . ALA A 1 87 ? -17.968 4.703 6.263 1.00 98.06 87 ALA A CA 1
ATOM 656 C C . ALA A 1 87 ? -17.330 4.539 4.871 1.00 98.06 87 ALA A C 1
ATOM 658 O O . ALA A 1 87 ? -17.265 3.428 4.347 1.00 98.06 87 ALA A O 1
ATOM 659 N N . ASP A 1 88 ? -16.793 5.615 4.292 1.00 97.81 88 ASP A N 1
ATOM 660 C CA . ASP A 1 88 ? -16.079 5.552 3.018 1.00 97.81 88 ASP A CA 1
ATOM 661 C C . ASP A 1 88 ? -14.743 4.805 3.158 1.00 97.81 88 ASP A C 1
ATOM 663 O O . ASP A 1 88 ? -14.357 4.049 2.266 1.00 97.81 88 ASP A O 1
ATOM 667 N N . ILE A 1 89 ? -14.039 4.971 4.283 1.00 98.06 89 ILE A N 1
ATOM 668 C CA . ILE A 1 89 ? -12.807 4.218 4.563 1.00 98.06 89 ILE A CA 1
ATOM 669 C C . ILE A 1 89 ? -13.103 2.723 4.719 1.00 98.06 89 ILE A C 1
ATOM 671 O O . ILE A 1 89 ? -12.405 1.895 4.134 1.00 98.06 89 ILE A O 1
ATOM 675 N N . GLU A 1 90 ? -14.158 2.363 5.443 1.00 97.94 90 GLU A N 1
ATOM 676 C CA . GLU A 1 90 ? -14.617 0.979 5.571 1.00 97.94 90 GLU A CA 1
ATOM 677 C C . GLU A 1 90 ? -15.045 0.399 4.216 1.00 97.94 90 GLU A C 1
ATOM 679 O O . GLU A 1 90 ? -14.724 -0.750 3.915 1.00 97.94 90 GLU A O 1
ATOM 684 N N . ALA A 1 91 ? -15.675 1.195 3.346 1.00 98.19 91 ALA A N 1
ATOM 685 C CA . ALA A 1 91 ? -15.996 0.780 1.981 1.00 98.19 91 ALA A CA 1
ATOM 686 C C . ALA A 1 91 ? -14.736 0.517 1.137 1.00 98.19 91 ALA A C 1
ATOM 688 O O . ALA A 1 91 ? -14.704 -0.442 0.360 1.00 98.19 91 ALA A O 1
ATOM 689 N N . LEU A 1 92 ? -13.671 1.313 1.305 1.00 97.50 92 LEU A N 1
ATOM 690 C CA . LEU A 1 92 ? -12.375 1.045 0.672 1.00 97.50 92 LEU A CA 1
ATOM 691 C C . LEU A 1 92 ? -11.757 -0.256 1.191 1.00 97.50 92 LEU A C 1
ATOM 693 O O . LEU A 1 92 ? -11.262 -1.048 0.391 1.00 97.50 92 LEU A O 1
ATOM 697 N N . VAL A 1 93 ? -11.812 -0.510 2.501 1.00 98.12 93 VAL A N 1
ATOM 698 C CA . VAL A 1 93 ? -11.346 -1.777 3.087 1.00 98.12 93 VAL A CA 1
ATOM 699 C C . VAL A 1 93 ? -12.143 -2.951 2.520 1.00 98.12 93 VAL A C 1
ATOM 701 O O . VAL A 1 93 ? -11.546 -3.909 2.031 1.00 98.12 93 VAL A O 1
ATOM 704 N N . ALA A 1 94 ? -13.474 -2.857 2.497 1.00 98.31 94 ALA A N 1
ATOM 705 C CA . ALA A 1 94 ? -14.343 -3.879 1.925 1.00 98.31 94 ALA A CA 1
ATOM 706 C C . ALA A 1 94 ? -14.007 -4.146 0.450 1.00 98.31 94 ALA A C 1
ATOM 708 O O . ALA A 1 94 ? -13.875 -5.302 0.052 1.00 98.31 94 ALA A O 1
ATOM 709 N N . PHE A 1 95 ? -13.773 -3.097 -0.345 1.00 97.88 95 PHE A N 1
ATOM 710 C CA . PHE A 1 95 ? -13.299 -3.230 -1.720 1.00 97.88 95 PHE A CA 1
ATOM 711 C C . PHE A 1 95 ? -11.949 -3.958 -1.798 1.00 97.88 95 PHE A C 1
ATOM 713 O O . PHE A 1 95 ? -11.820 -4.909 -2.569 1.00 97.88 95 PHE A O 1
ATOM 720 N N . LEU A 1 96 ? -10.962 -3.579 -0.979 1.00 97.75 96 LEU A N 1
ATOM 721 C CA . LEU A 1 96 ? -9.647 -4.233 -0.948 1.00 97.75 96 LEU A CA 1
ATOM 722 C C . LEU A 1 96 ? -9.755 -5.723 -0.599 1.00 97.75 96 LEU A C 1
ATOM 724 O O . LEU A 1 96 ? -9.000 -6.531 -1.139 1.00 97.75 96 LEU A O 1
ATOM 728 N N . ARG A 1 97 ? -10.725 -6.112 0.239 1.00 98.06 97 ARG A N 1
ATOM 729 C CA . ARG A 1 97 ? -11.017 -7.524 0.539 1.00 98.06 97 ARG A CA 1
ATOM 730 C C . ARG A 1 97 ? -11.553 -8.310 -0.657 1.00 98.06 97 ARG A C 1
ATOM 732 O O . ARG A 1 97 ? -11.392 -9.526 -0.686 1.00 98.06 97 ARG A O 1
ATOM 739 N N . THR A 1 98 ? -12.133 -7.650 -1.660 1.00 97.69 98 THR A N 1
ATOM 740 C CA . THR A 1 98 ? -12.580 -8.311 -2.903 1.00 97.69 98 THR A CA 1
ATOM 741 C C . THR A 1 98 ? -11.455 -8.551 -3.913 1.00 97.69 98 THR A C 1
ATOM 743 O O . THR A 1 98 ? -11.631 -9.320 -4.861 1.00 97.69 98 THR A O 1
ATOM 746 N N . VAL A 1 99 ? -10.292 -7.919 -3.726 1.00 97.62 99 VAL A N 1
ATOM 747 C CA . VAL A 1 99 ? -9.166 -8.012 -4.661 1.00 97.62 99 VAL A CA 1
ATOM 748 C C . VAL A 1 99 ? -8.542 -9.405 -4.591 1.00 97.62 99 VAL A C 1
ATOM 750 O O . VAL A 1 99 ? -8.062 -9.840 -3.544 1.00 97.62 99 VAL A O 1
ATOM 753 N N . LYS A 1 100 ? -8.519 -10.110 -5.727 1.00 97.44 100 LYS A N 1
ATOM 754 C CA . LYS A 1 100 ? -7.960 -11.465 -5.811 1.00 97.44 100 LYS A CA 1
ATOM 755 C C . LYS A 1 100 ? -6.475 -11.479 -5.419 1.00 97.44 100 LYS A C 1
ATOM 757 O O . LYS A 1 100 ? -5.756 -10.561 -5.803 1.00 97.44 100 LYS A O 1
ATOM 762 N N . PRO A 1 101 ? -6.007 -12.507 -4.689 1.00 98.06 101 PRO A N 1
ATOM 763 C CA . PRO A 1 101 ? -4.604 -12.626 -4.312 1.00 98.06 101 PRO A CA 1
ATOM 764 C C . PRO A 1 101 ? -3.720 -12.816 -5.549 1.00 98.06 101 PRO A C 1
ATOM 766 O O . PRO A 1 101 ? -3.999 -13.676 -6.385 1.00 98.06 101 PRO A O 1
ATOM 769 N N . VAL A 1 102 ? -2.633 -12.048 -5.627 1.00 98.19 102 VAL A N 1
ATOM 770 C CA . VAL A 1 102 ? -1.564 -12.229 -6.616 1.00 98.19 102 VAL A CA 1
ATOM 771 C C . VAL A 1 102 ? -0.238 -12.228 -5.871 1.00 98.19 102 VAL A C 1
ATOM 773 O O . VAL A 1 102 ? 0.116 -11.242 -5.224 1.00 98.19 102 VAL A O 1
ATOM 776 N N . ALA A 1 103 ? 0.500 -13.333 -5.955 1.00 97.38 103 ALA A N 1
ATOM 777 C CA . ALA A 1 103 ? 1.832 -13.423 -5.376 1.00 97.38 103 ALA A CA 1
ATOM 778 C C . ALA A 1 103 ? 2.807 -12.575 -6.207 1.00 97.38 103 ALA A C 1
ATOM 780 O O . ALA A 1 103 ? 3.125 -12.917 -7.345 1.00 97.38 103 ALA A O 1
ATOM 781 N N . ASN A 1 104 ? 3.272 -11.462 -5.640 1.00 96.44 104 ASN A N 1
ATOM 782 C CA . ASN A 1 104 ? 4.218 -10.564 -6.294 1.00 96.44 104 ASN A CA 1
ATOM 783 C C . ASN A 1 104 ? 5.090 -9.865 -5.250 1.00 96.44 104 ASN A C 1
ATOM 785 O O . ASN A 1 104 ? 4.625 -8.981 -4.530 1.00 96.44 104 ASN A O 1
ATOM 789 N N . VAL A 1 105 ? 6.356 -10.274 -5.160 1.00 95.06 105 VAL A N 1
ATOM 790 C CA . VAL A 1 105 ? 7.337 -9.624 -4.286 1.00 95.06 105 VAL A CA 1
ATOM 791 C C . VAL A 1 105 ? 7.858 -8.381 -4.995 1.00 95.06 105 VAL A C 1
ATOM 793 O O . VAL A 1 105 ? 8.608 -8.485 -5.963 1.00 95.06 105 VAL A O 1
ATOM 796 N N . VAL A 1 106 ? 7.486 -7.214 -4.486 1.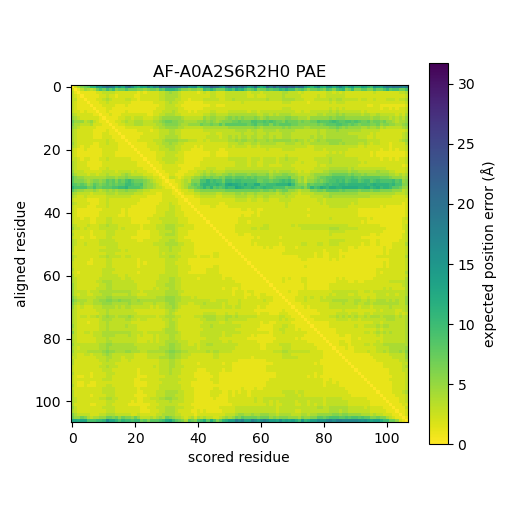00 90.25 106 VAL A N 1
ATOM 797 C CA . VAL A 1 106 ? 8.023 -5.929 -4.940 1.00 90.25 106 VAL A CA 1
ATOM 798 C C . VAL A 1 106 ? 9.278 -5.601 -4.125 1.00 90.25 106 VAL A C 1
ATOM 800 O O . VAL A 1 106 ? 9.281 -5.775 -2.904 1.00 90.25 106 VAL A O 1
ATOM 803 N N . LYS A 1 107 ? 10.364 -5.201 -4.786 1.00 71.00 107 LYS A N 1
ATOM 804 C CA . LYS A 1 107 ? 11.653 -4.858 -4.168 1.00 71.00 107 LYS A CA 1
ATOM 805 C C . LYS A 1 107 ? 12.143 -3.552 -4.736 1.00 71.00 107 LYS A C 1
ATOM 807 O O . LYS A 1 107 ? 12.102 -3.480 -5.979 1.00 71.00 107 LYS A O 1
#

Nearest PDB structures (foldseek):
  8gy2-assembly1_B  TM=9.094E-01  e=9.645E-09  Gluconobacter oxydans 621H
  8xcm-assembly1_C  TM=8.896E-01  e=2.656E-08  Gluconobacter japonicus
  7w2j-assembly1_C  TM=8.838E-01  e=6.346E-07  Gluconobacter japonicus
  8gy3-assembly1_A  TM=9.167E-01  e=2.000E-06  Gluconobacter oxydans

Radius of gyration: 13.47 Å; Cα contacts (8 Å, |Δi|>4): 186; chains: 1; bounding box: 37×27×34 Å

Foldseek 3Di:
DCLQVQQFDDDPNHGPCPAGRQQWQHWDDPDDPDTDTGARLALACPGHCVVPDLVQQLCCQQVQAHPVRDGHDVVRVNVVSVPDDVVVSVVVSVVSNPGHDDDDHHD

Secondary structure (DSSP, 8-state):
-THHHHSS-EETTEE-TTT-TT----EEE-SSS-EEEPPP-SS-TTTSSTTS-HHHHHHHHHH-B-TTSPBPPTTS-HHHHTTS-HHHHHHHHHHHHHSPP------